Protein AF-A0A8D8CJ08-F1 (afdb_monomer_lite)

Secondary structure (DSSP, 8-state):
-------PPPP----SSGGG-SSEE-HHHH-HHHHTT---THHHHS-SSPEEETTTEEEEEEEE-S-S-SSSSS--S---B--EE-SSS-SSS--SEEPPPB-----TTTTSPPPP--SS------------PPPS-----TT-TT-SSEEEEE-

pLDDT: mean 78.56, std 20.93, range [32.56, 96.81]

Foldseek 3Di:
DDPPDDDDDAQDDDDPDVLLSDQKDAPLSVDPCSVVVHDDPCCVVGPCAWDQDPNAKTKHWIAGPHAQDDDDDDDPDPRWDWDWADPDPDPRDDTPDIHDTHGGDPDPCPPPDDDPPDVDDDDDDDDDDDDDDDDPDDPPDPPPPPDSIDIDMDD

Organism: Culex pipiens (NCBI:txid7175)

Radius of gyration: 20.03 Å; chains: 1; bounding box: 40×50×57 Å

Sequence (155 aa):
SSISFVKAIVYEGQDKNPEMCRVLLTHEVMCSRCCDKKSCGNRNETPSDPVIIDRFFLKFFLKCNQNCLKNAGNPRDMRRFQVVIATQVSVDGPLLAISDNMFVHNNSKHGRRAKRLDPEGTGSSPLAISGHPLAPDSTYDGRFQNSPFLSLYLH

InterPro domains:
  IPR003523 Transcription factor COE [PTHR10747] (7-121)
  IPR018350 Transcription factor COE, conserved site [PS01345] (31-40)
  IPR032200 Transcription factor COE, DNA-binding domain [PF16422] (7-117)
  IPR038173 Transcription factor COE, DNA-binding domain superfamily [G3DSA:2.60.40.3180] (3-120)

Structure (mmCIF, N/CA/C/O backbone):
data_AF-A0A8D8CJ08-F1
#
_entry.id   AF-A0A8D8CJ08-F1
#
loop_
_atom_site.group_PDB
_atom_site.id
_atom_site.type_symbol
_atom_site.label_atom_id
_atom_site.label_alt_id
_atom_site.label_comp_id
_atom_site.label_asym_id
_atom_site.label_entity_id
_atom_site.label_seq_id
_atom_site.pdbx_PDB_ins_code
_atom_site.Cartn_x
_atom_site.Cartn_y
_atom_site.Cartn_z
_atom_site.occupancy
_atom_site.B_iso_or_equiv
_atom_site.auth_seq_id
_atom_site.auth_comp_id
_atom_site.auth_asym_id
_atom_site.auth_atom_id
_atom_site.pdbx_PDB_model_num
ATOM 1 N N . SER A 1 1 ? 20.248 -10.939 23.024 1.00 36.94 1 SER A N 1
ATOM 2 C CA . SER A 1 1 ? 18.891 -10.643 22.528 1.00 36.94 1 SER A CA 1
ATOM 3 C C . SER A 1 1 ? 19.037 -9.772 21.298 1.00 36.94 1 SER A C 1
ATOM 5 O O . SER A 1 1 ? 19.263 -8.576 21.430 1.00 36.94 1 SER A O 1
ATOM 7 N N . SER A 1 2 ? 19.082 -10.368 20.110 1.00 41.62 2 SER A N 1
ATOM 8 C CA . SER A 1 2 ? 19.322 -9.616 18.876 1.00 41.62 2 SER A CA 1
ATOM 9 C C . SER A 1 2 ? 18.042 -8.868 18.521 1.00 41.62 2 SER A C 1
ATOM 11 O O . SER A 1 2 ? 17.092 -9.481 18.047 1.00 41.62 2 SER A O 1
ATOM 13 N N . ILE A 1 3 ? 17.990 -7.568 18.810 1.00 49.75 3 ILE A N 1
ATOM 14 C CA . ILE A 1 3 ? 16.922 -6.694 18.323 1.00 49.75 3 ILE A CA 1
ATOM 15 C C . ILE A 1 3 ? 17.029 -6.717 16.798 1.00 49.75 3 ILE A C 1
ATOM 17 O O . ILE A 1 3 ? 17.967 -6.168 16.220 1.00 49.75 3 ILE A O 1
ATOM 21 N N . SER A 1 4 ? 16.112 -7.415 16.137 1.00 57.38 4 SER A N 1
ATOM 22 C CA . SER A 1 4 ? 15.917 -7.289 14.700 1.00 57.38 4 SER A CA 1
ATOM 23 C C . SER A 1 4 ? 15.366 -5.888 14.445 1.00 57.38 4 SER A C 1
ATOM 25 O O . SER A 1 4 ? 14.167 -5.661 14.578 1.00 57.38 4 SER A O 1
ATOM 27 N N . PHE A 1 5 ? 16.250 -4.934 14.152 1.00 65.62 5 PHE A N 1
ATOM 28 C CA . PHE A 1 5 ? 15.863 -3.581 13.762 1.00 65.62 5 PHE A CA 1
ATOM 29 C C . PHE A 1 5 ? 15.060 -3.648 12.458 1.00 65.62 5 PHE A C 1
ATOM 31 O O . PHE A 1 5 ? 15.604 -3.963 11.396 1.00 65.62 5 PHE A O 1
ATOM 38 N N . VAL A 1 6 ? 13.757 -3.377 12.539 1.00 81.69 6 VAL A N 1
ATOM 39 C CA . VAL A 1 6 ? 12.892 -3.258 11.365 1.00 81.69 6 VAL A CA 1
ATOM 40 C C . VAL A 1 6 ? 13.126 -1.884 10.756 1.00 81.69 6 VAL A C 1
ATOM 42 O O . VAL A 1 6 ? 12.918 -0.866 11.402 1.00 81.69 6 VAL A O 1
ATOM 45 N N . LYS A 1 7 ? 13.563 -1.839 9.496 1.00 90.25 7 LYS A N 1
ATOM 46 C CA . LYS A 1 7 ? 13.752 -0.580 8.769 1.00 90.25 7 LYS A CA 1
ATOM 47 C C . LYS A 1 7 ? 12.623 -0.376 7.770 1.00 90.25 7 LYS A C 1
ATOM 49 O O . LYS A 1 7 ? 12.378 -1.242 6.929 1.00 90.25 7 LYS A O 1
ATOM 54 N N . ALA A 1 8 ? 11.994 0.797 7.813 1.00 93.19 8 ALA A N 1
ATOM 55 C CA . ALA A 1 8 ? 11.007 1.188 6.815 1.00 93.19 8 ALA A CA 1
ATOM 56 C C . ALA A 1 8 ? 11.613 1.164 5.401 1.00 93.19 8 ALA A C 1
ATOM 58 O O . ALA A 1 8 ? 12.739 1.615 5.160 1.00 93.19 8 ALA A O 1
ATOM 59 N N . ILE A 1 9 ? 10.854 0.622 4.450 1.00 94.81 9 ILE A N 1
ATOM 60 C CA . ILE A 1 9 ? 11.254 0.592 3.047 1.00 94.81 9 ILE A CA 1
ATOM 61 C C . ILE A 1 9 ? 11.117 2.002 2.472 1.00 94.81 9 ILE A C 1
ATOM 63 O O . ILE A 1 9 ? 10.060 2.618 2.561 1.00 94.81 9 ILE A O 1
ATOM 67 N N . VAL A 1 10 ? 12.194 2.497 1.867 1.00 95.38 10 VAL A N 1
ATOM 68 C CA . VAL A 1 10 ? 12.206 3.767 1.135 1.00 95.38 10 VAL A CA 1
ATOM 69 C C . VAL A 1 10 ? 11.823 3.499 -0.320 1.00 95.38 10 VAL A C 1
ATOM 71 O O . VAL A 1 10 ? 12.284 2.515 -0.905 1.00 95.38 10 VAL A O 1
ATOM 74 N N . TYR A 1 11 ? 10.970 4.354 -0.887 1.00 96.31 11 TYR A N 1
ATOM 75 C CA . TYR A 1 11 ? 10.680 4.349 -2.319 1.00 96.31 11 TYR A CA 1
ATOM 76 C C . TYR A 1 11 ? 11.859 4.960 -3.077 1.00 96.31 11 TYR A C 1
ATOM 78 O O . TYR A 1 11 ? 12.292 6.067 -2.767 1.00 96.31 11 TYR A O 1
ATOM 86 N N . GLU A 1 12 ? 12.373 4.238 -4.064 1.00 94.81 12 GLU A N 1
ATOM 87 C CA . GLU A 1 12 ? 13.566 4.630 -4.827 1.00 94.81 12 GLU A CA 1
ATOM 88 C C . GLU A 1 12 ? 13.278 4.791 -6.328 1.00 94.81 12 GLU A C 1
ATOM 90 O O . GLU A 1 12 ? 14.193 5.009 -7.121 1.00 94.81 12 GLU A O 1
ATOM 95 N N . GLY A 1 13 ? 12.015 4.650 -6.738 1.00 91.94 13 GLY A N 1
ATOM 96 C CA . GLY A 1 13 ? 11.611 4.826 -8.127 1.00 91.94 13 GLY A CA 1
ATOM 97 C C . GLY A 1 13 ? 11.615 6.292 -8.565 1.00 91.94 13 GLY A C 1
ATOM 98 O O . GLY A 1 13 ? 11.631 7.218 -7.756 1.00 91.94 13 GLY A O 1
ATOM 99 N N . GLN A 1 14 ? 11.560 6.498 -9.877 1.00 91.94 14 GLN A N 1
ATOM 100 C CA . GLN A 1 14 ? 11.427 7.813 -10.498 1.00 91.94 14 GLN A CA 1
ATOM 101 C C . GLN A 1 14 ? 10.131 7.820 -11.306 1.00 91.94 14 GLN A C 1
ATOM 103 O O . GLN A 1 14 ? 10.098 7.330 -12.434 1.00 91.94 14 GLN A O 1
ATOM 108 N N . ASP A 1 15 ? 9.056 8.332 -10.710 1.00 92.81 15 ASP A N 1
ATOM 109 C CA . ASP A 1 15 ? 7.784 8.537 -11.403 1.00 92.81 15 ASP A CA 1
ATOM 110 C C . ASP A 1 15 ? 7.561 10.037 -11.616 1.00 92.81 15 ASP A C 1
ATOM 112 O O . ASP A 1 15 ? 7.947 10.864 -10.787 1.00 92.81 15 ASP A O 1
ATOM 116 N N . LYS A 1 16 ? 6.961 10.397 -12.753 1.00 93.31 16 LYS A N 1
ATOM 117 C CA . LYS A 1 16 ? 6.614 11.791 -13.052 1.00 93.31 16 LYS A CA 1
ATOM 118 C C . LYS A 1 16 ? 5.442 12.264 -12.197 1.00 93.31 16 LYS A C 1
ATOM 120 O O . LYS A 1 16 ? 5.324 13.459 -11.942 1.00 93.31 16 LYS A O 1
ATOM 125 N N . ASN A 1 17 ? 4.564 11.348 -11.795 1.00 89.56 17 ASN A N 1
ATOM 126 C CA . ASN A 1 17 ? 3.446 11.645 -10.923 1.00 89.56 17 ASN A CA 1
ATOM 127 C C . ASN A 1 17 ? 3.890 11.520 -9.452 1.00 89.56 17 ASN A C 1
ATOM 129 O O . ASN A 1 17 ? 4.154 10.402 -9.003 1.00 89.56 17 ASN A O 1
ATOM 133 N N . PRO A 1 18 ? 3.922 12.616 -8.669 1.00 92.56 18 PRO A N 1
ATOM 134 C CA . PRO A 1 18 ? 4.325 12.564 -7.263 1.00 92.56 18 PRO A CA 1
ATOM 135 C C . PRO A 1 18 ? 3.425 11.652 -6.419 1.00 92.56 18 PRO A C 1
ATOM 137 O O . PRO A 1 18 ? 3.886 11.073 -5.437 1.00 92.56 18 PRO A O 1
ATOM 140 N N . GLU A 1 19 ? 2.170 11.445 -6.828 1.00 91.75 19 GLU A N 1
ATOM 141 C CA . GLU A 1 19 ? 1.250 10.549 -6.129 1.00 91.75 19 GLU A CA 1
ATOM 142 C C . GLU A 1 19 ? 1.639 9.063 -6.258 1.00 91.75 19 GLU A C 1
ATOM 144 O O . GLU A 1 19 ? 1.291 8.240 -5.408 1.00 91.75 19 GLU A O 1
ATOM 149 N N . MET A 1 20 ? 2.417 8.719 -7.285 1.00 92.06 20 MET A N 1
ATOM 150 C CA . MET A 1 20 ? 2.936 7.367 -7.507 1.00 92.06 20 MET A CA 1
ATOM 151 C C . MET A 1 20 ? 4.271 7.123 -6.793 1.00 92.06 20 MET A C 1
ATOM 153 O O . MET A 1 20 ? 4.702 5.973 -6.672 1.00 92.06 20 MET A O 1
ATOM 157 N N . CYS A 1 21 ? 4.913 8.176 -6.274 1.00 96.31 21 CYS A N 1
ATOM 158 C CA . CYS A 1 21 ? 6.215 8.116 -5.611 1.00 96.31 21 CYS A CA 1
ATOM 159 C C . CYS A 1 21 ? 6.130 7.604 -4.161 1.00 96.31 21 CYS A C 1
ATOM 161 O O . CYS A 1 21 ? 6.619 8.241 -3.227 1.00 96.31 21 CYS A O 1
ATOM 163 N N . ARG A 1 22 ? 5.472 6.457 -3.959 1.00 96.75 22 ARG A N 1
ATOM 164 C CA . ARG A 1 22 ? 5.222 5.844 -2.645 1.00 96.75 22 ARG A CA 1
ATOM 165 C C . ARG A 1 22 ? 5.450 4.339 -2.700 1.00 96.75 22 ARG A C 1
ATOM 167 O O . ARG A 1 22 ? 5.250 3.715 -3.733 1.00 96.75 22 ARG A O 1
ATOM 174 N N . VAL A 1 23 ? 5.822 3.734 -1.570 1.00 96.81 23 VAL A N 1
ATOM 175 C CA . VAL A 1 23 ? 6.000 2.271 -1.481 1.00 96.81 23 VAL A CA 1
ATOM 176 C C . VAL A 1 23 ? 4.667 1.532 -1.544 1.00 96.81 23 VAL A C 1
ATOM 178 O O . VAL A 1 23 ? 4.592 0.494 -2.195 1.00 96.81 23 VAL A O 1
ATOM 181 N N . LEU A 1 24 ? 3.633 2.048 -0.878 1.00 96.56 24 LEU A N 1
ATOM 182 C CA . LEU A 1 24 ? 2.286 1.480 -0.856 1.00 96.56 24 LEU A CA 1
ATOM 183 C C . LEU A 1 24 ? 1.304 2.477 -1.468 1.00 96.56 24 LEU A C 1
ATOM 185 O O . LEU A 1 24 ? 1.368 3.673 -1.184 1.00 96.56 24 LEU A O 1
ATOM 189 N N . LEU A 1 25 ? 0.407 1.969 -2.305 1.00 96.25 25 LEU A N 1
ATOM 190 C CA . LEU A 1 25 ? -0.598 2.738 -3.027 1.00 96.25 25 LEU A CA 1
ATOM 191 C C . LEU A 1 25 ? -1.970 2.081 -2.873 1.00 96.25 25 LEU A C 1
ATOM 193 O O . LEU A 1 25 ? -2.079 0.852 -2.873 1.00 96.25 25 LEU A O 1
ATOM 197 N N . THR A 1 26 ? -3.021 2.892 -2.807 1.00 95.94 26 THR A N 1
ATOM 198 C CA . THR A 1 26 ? -4.406 2.423 -2.918 1.00 95.94 26 THR A CA 1
ATOM 199 C C . THR A 1 26 ? -4.869 2.464 -4.371 1.00 95.94 26 THR A C 1
ATOM 201 O O . THR A 1 26 ? -4.257 3.108 -5.230 1.00 95.94 26 THR A O 1
ATOM 204 N N . HIS A 1 27 ? -5.966 1.770 -4.672 1.00 93.69 27 HIS A N 1
ATOM 205 C CA . HIS A 1 27 ? -6.537 1.772 -6.015 1.00 93.69 27 HIS A CA 1
ATOM 206 C C . HIS A 1 27 ? -6.910 3.182 -6.490 1.00 93.69 27 HIS A C 1
ATOM 208 O O . HIS A 1 27 ? -6.634 3.535 -7.635 1.00 93.69 27 HIS A O 1
ATOM 214 N N . GLU A 1 28 ? -7.512 3.994 -5.621 1.00 93.19 28 GLU A N 1
ATOM 215 C CA . GLU A 1 28 ? -8.009 5.321 -5.993 1.00 93.19 28 GLU A CA 1
ATOM 216 C C . GLU A 1 28 ? -6.898 6.289 -6.403 1.00 93.19 28 GLU A C 1
ATOM 218 O O . GLU A 1 28 ? -7.115 7.087 -7.308 1.00 93.19 28 GLU A O 1
ATOM 223 N N . VAL A 1 29 ? -5.708 6.173 -5.804 1.00 92.62 29 VAL A N 1
ATOM 224 C CA . VAL 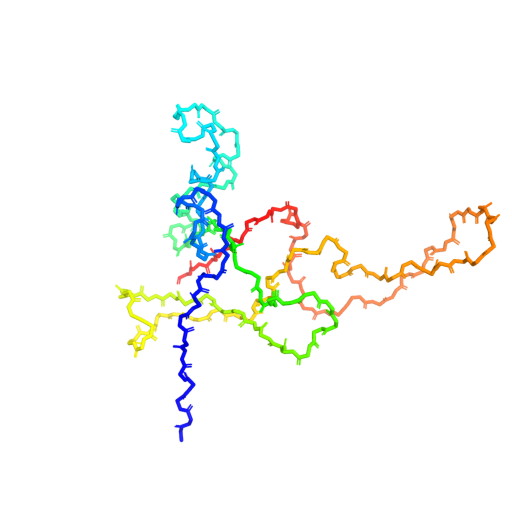A 1 29 ? -4.534 6.985 -6.169 1.00 92.62 29 VAL A CA 1
ATOM 225 C C . VAL A 1 29 ? -3.998 6.607 -7.552 1.00 92.62 29 VAL A C 1
ATOM 227 O O . VAL A 1 29 ? -3.527 7.457 -8.301 1.00 92.62 29 VAL A O 1
ATOM 230 N N . MET A 1 30 ? -4.069 5.325 -7.909 1.00 91.31 30 MET A N 1
ATOM 231 C CA . MET A 1 30 ? -3.510 4.819 -9.166 1.00 91.31 30 MET A CA 1
ATOM 232 C C . MET A 1 30 ? -4.499 4.848 -10.331 1.00 91.31 30 MET A C 1
ATOM 234 O O . MET A 1 30 ? -4.101 4.745 -11.492 1.00 91.31 30 MET A O 1
ATOM 238 N N . CYS A 1 31 ? -5.797 4.898 -10.041 1.00 91.62 31 CYS A N 1
ATOM 239 C CA . CYS A 1 31 ? -6.839 4.792 -11.046 1.00 91.62 31 CYS A CA 1
ATOM 240 C C . CYS A 1 31 ? -7.274 6.176 -11.522 1.00 91.62 31 CYS A C 1
ATOM 242 O O . CYS A 1 31 ? -7.974 6.890 -10.811 1.00 91.62 31 CYS A O 1
ATOM 244 N N . SER A 1 32 ? -6.972 6.502 -12.780 1.00 91.38 32 SER A N 1
ATOM 245 C CA . SER A 1 32 ? -7.380 7.770 -13.402 1.00 91.38 32 SER A CA 1
ATOM 246 C C . SER A 1 32 ? -8.883 8.050 -13.298 1.00 91.38 32 SER A C 1
ATOM 248 O O . SER A 1 32 ? -9.281 9.179 -13.034 1.00 91.38 32 SER A O 1
ATOM 250 N N . ARG A 1 33 ? -9.740 7.026 -13.433 1.00 93.88 33 ARG A N 1
ATOM 251 C CA . ARG A 1 33 ? -11.195 7.190 -13.264 1.00 93.88 33 ARG A CA 1
ATOM 252 C C . ARG A 1 33 ? -11.566 7.607 -11.843 1.00 93.88 33 ARG A C 1
ATOM 254 O O . ARG A 1 33 ? -12.413 8.478 -11.688 1.00 93.88 33 ARG A O 1
ATOM 261 N N . CYS A 1 34 ? -10.944 7.003 -10.831 1.00 92.69 34 CYS A N 1
ATOM 262 C CA . CYS A 1 34 ? -11.176 7.364 -9.433 1.00 92.69 34 CYS A CA 1
ATOM 263 C C . CYS A 1 34 ? -10.663 8.778 -9.134 1.00 92.69 34 CYS A C 1
ATOM 265 O O . CYS A 1 34 ? -11.379 9.539 -8.484 1.00 92.69 34 CYS A O 1
ATOM 267 N N . CYS A 1 35 ? -9.494 9.160 -9.664 1.00 89.44 35 CYS A N 1
ATOM 268 C CA . CYS A 1 35 ? -8.971 10.527 -9.556 1.00 89.44 35 CYS A CA 1
ATOM 269 C C . CYS A 1 35 ? -9.938 11.560 -10.161 1.00 89.44 35 CYS A C 1
ATOM 271 O O . CYS A 1 35 ? -10.200 12.595 -9.552 1.00 89.44 35 CYS A O 1
ATOM 273 N N . ASP A 1 36 ? -10.540 11.236 -11.308 1.00 93.19 36 ASP A N 1
ATOM 274 C CA . ASP A 1 36 ? -11.563 12.054 -11.975 1.00 93.19 36 ASP A CA 1
ATOM 275 C C . ASP A 1 36 ? -12.949 11.985 -11.301 1.00 93.19 36 ASP A C 1
ATOM 277 O O . ASP A 1 36 ? -13.920 12.532 -11.827 1.00 93.19 36 ASP A O 1
ATOM 281 N N . LYS A 1 37 ? -13.082 11.274 -10.172 1.00 92.31 37 LYS A N 1
ATOM 282 C CA . LYS A 1 37 ? -14.355 11.014 -9.470 1.00 92.31 37 LYS A CA 1
ATOM 283 C C . LYS A 1 37 ? -15.426 10.357 -10.354 1.00 92.31 37 LYS A C 1
ATOM 285 O O . LYS A 1 37 ? -16.624 10.520 -10.129 1.00 92.31 37 LYS A O 1
ATOM 290 N N . LYS A 1 38 ? -15.001 9.585 -11.355 1.00 93.69 38 LYS A N 1
ATOM 291 C CA . LYS A 1 38 ? -15.867 8.785 -12.231 1.00 93.69 38 LYS A CA 1
ATOM 292 C C . LYS A 1 38 ? -16.107 7.405 -11.619 1.00 93.69 38 LYS A C 1
ATOM 294 O O . LYS A 1 38 ? -15.284 6.885 -10.867 1.00 93.69 38 LYS A O 1
ATOM 299 N N . SER A 1 39 ? -17.215 6.767 -11.996 1.00 92.31 39 SER A N 1
ATOM 300 C CA . SER A 1 39 ? -17.491 5.380 -11.610 1.00 92.31 39 SER A CA 1
ATOM 301 C C . SER A 1 39 ? -16.378 4.444 -12.101 1.00 92.31 39 SER A C 1
ATOM 303 O O . SER A 1 39 ? -16.013 4.461 -13.285 1.00 92.31 39 SER A O 1
ATOM 305 N N . CYS A 1 40 ? -15.875 3.595 -11.208 1.00 93.56 40 CYS A N 1
ATOM 306 C CA . CYS A 1 40 ? -14.824 2.626 -11.494 1.00 93.56 40 CYS A CA 1
ATOM 307 C C . CYS A 1 40 ? -15.235 1.246 -10.971 1.00 93.56 40 CYS A C 1
ATOM 309 O O . CYS A 1 40 ? -15.441 1.092 -9.772 1.00 93.56 40 CYS A O 1
ATOM 311 N N . GLY A 1 41 ? -15.332 0.245 -11.855 1.00 90.44 41 GLY A N 1
ATOM 312 C CA . GLY A 1 41 ? -15.694 -1.125 -11.461 1.00 90.44 41 GLY A CA 1
ATOM 313 C C . GLY A 1 41 ? -14.685 -1.746 -10.490 1.00 90.44 41 GLY A C 1
ATOM 314 O O . GLY A 1 41 ? -15.069 -2.357 -9.499 1.00 90.44 41 GLY A O 1
ATOM 315 N N . ASN A 1 42 ? -13.397 -1.472 -10.698 1.00 89.12 42 ASN A N 1
ATOM 316 C CA . ASN A 1 42 ? -12.316 -2.009 -9.869 1.00 89.12 42 ASN A CA 1
ATOM 317 C C . ASN A 1 42 ? -12.296 -1.412 -8.453 1.00 89.12 42 ASN A C 1
ATOM 319 O O . ASN A 1 42 ? -11.705 -2.002 -7.552 1.00 89.12 42 ASN A O 1
ATOM 323 N N . ARG A 1 43 ? -12.960 -0.269 -8.224 1.00 90.00 43 ARG A N 1
ATOM 324 C CA . ARG A 1 43 ? -13.081 0.325 -6.884 1.00 90.00 43 ARG A CA 1
ATOM 325 C C . ARG A 1 43 ? -13.850 -0.589 -5.929 1.00 90.00 43 ARG A C 1
ATOM 327 O O . ARG A 1 43 ? -13.552 -0.594 -4.743 1.00 90.00 43 ARG A O 1
ATOM 334 N N . ASN A 1 44 ? -14.789 -1.378 -6.449 1.00 87.06 44 ASN A N 1
ATOM 335 C CA . ASN A 1 44 ? -15.565 -2.321 -5.644 1.00 87.06 44 ASN A CA 1
ATOM 336 C C . ASN A 1 44 ? -14.760 -3.583 -5.299 1.00 87.06 44 ASN A C 1
ATOM 338 O O . ASN A 1 44 ? -14.971 -4.174 -4.247 1.00 87.06 44 ASN A O 1
ATOM 342 N N . GLU A 1 45 ? -13.840 -3.995 -6.174 1.00 89.38 45 GLU A N 1
ATOM 343 C CA . GLU A 1 45 ? -12.995 -5.177 -5.955 1.00 89.38 45 GLU A CA 1
ATOM 344 C C . GLU A 1 45 ? -11.792 -4.874 -5.057 1.00 89.38 45 GLU A C 1
ATOM 346 O O . GLU A 1 45 ? -11.368 -5.722 -4.272 1.00 89.38 45 GLU A O 1
ATOM 351 N N . THR A 1 46 ? -11.237 -3.665 -5.176 1.00 92.25 46 THR A N 1
ATOM 352 C CA . THR A 1 46 ? -10.066 -3.205 -4.423 1.00 92.25 46 THR A CA 1
ATOM 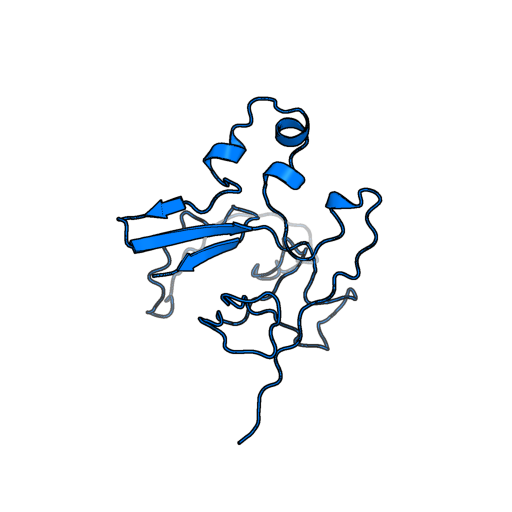353 C C . THR A 1 46 ? -10.321 -1.806 -3.855 1.00 92.25 46 THR A C 1
ATOM 355 O O . THR A 1 46 ? -9.758 -0.831 -4.364 1.00 92.25 46 THR A O 1
ATOM 358 N N . PRO A 1 47 ? -11.208 -1.669 -2.854 1.00 93.25 47 PRO A N 1
ATOM 359 C CA . PRO A 1 47 ? -11.487 -0.379 -2.230 1.00 93.25 47 PRO A CA 1
ATOM 360 C C . PRO A 1 47 ? -10.261 0.152 -1.475 1.00 93.25 47 PRO A C 1
ATOM 362 O O . PRO A 1 47 ? -9.444 -0.623 -0.975 1.00 93.25 47 PRO A O 1
ATOM 365 N N . SER A 1 48 ? -10.129 1.481 -1.397 1.00 94.25 48 SER A N 1
ATOM 366 C CA . SER A 1 48 ? -9.103 2.127 -0.561 1.00 94.25 48 SER A CA 1
ATOM 367 C C . SER A 1 48 ? -9.376 1.915 0.928 1.00 94.25 48 SER A C 1
ATOM 369 O O . SER A 1 48 ? -8.440 1.685 1.692 1.00 94.25 48 SER A O 1
ATOM 371 N N . ASP A 1 49 ? -10.648 1.994 1.325 1.00 94.81 49 ASP A N 1
ATOM 372 C CA . ASP A 1 49 ? -11.065 1.794 2.708 1.00 94.81 49 ASP A CA 1
ATOM 373 C C . ASP A 1 49 ? -10.993 0.303 3.080 1.00 94.81 49 ASP A C 1
ATOM 375 O O . ASP A 1 49 ? -11.393 -0.550 2.276 1.00 94.81 49 ASP A O 1
ATOM 379 N N . PRO A 1 50 ? -10.509 -0.044 4.289 1.00 95.25 50 PRO A N 1
ATOM 380 C CA . PRO A 1 50 ? -10.489 -1.427 4.746 1.00 95.25 50 PRO A CA 1
ATOM 381 C C . PRO A 1 50 ? -11.903 -2.011 4.810 1.00 95.25 50 PRO A C 1
ATOM 383 O O . PRO A 1 50 ? -12.828 -1.388 5.333 1.00 95.25 50 PRO A O 1
ATOM 386 N N . VAL A 1 51 ? -12.068 -3.237 4.317 1.00 95.50 51 VAL A N 1
ATOM 387 C CA . VAL A 1 51 ? -13.354 -3.941 4.348 1.00 95.50 51 VAL A CA 1
ATOM 388 C C . VAL A 1 51 ? -13.483 -4.705 5.659 1.00 95.50 51 VAL A C 1
ATOM 390 O O . VAL A 1 51 ? -12.636 -5.539 5.975 1.00 95.50 51 VAL A O 1
ATOM 393 N N . ILE A 1 52 ? -14.561 -4.447 6.399 1.00 95.88 52 ILE A N 1
ATOM 394 C CA . ILE A 1 52 ? -14.901 -5.187 7.618 1.00 95.88 52 ILE A CA 1
ATOM 395 C C . ILE A 1 52 ? -15.570 -6.507 7.225 1.00 95.88 52 ILE A C 1
ATOM 397 O O . ILE A 1 52 ? -16.580 -6.508 6.520 1.00 95.88 52 ILE A O 1
ATOM 401 N N . ILE A 1 53 ? -15.025 -7.624 7.700 1.00 94.44 53 ILE A N 1
ATOM 402 C CA . ILE A 1 53 ? -15.540 -8.978 7.472 1.00 94.44 53 ILE A CA 1
ATOM 403 C C . ILE A 1 53 ? -15.897 -9.581 8.830 1.00 94.44 53 ILE A C 1
ATOM 405 O O . ILE A 1 53 ? -15.126 -9.486 9.783 1.00 94.44 53 ILE A O 1
ATOM 409 N N . ASP A 1 54 ? -17.102 -10.141 8.942 1.00 95.62 54 ASP A N 1
ATOM 410 C CA . ASP A 1 54 ? -17.625 -10.792 10.153 1.00 95.62 54 ASP A CA 1
ATOM 411 C C . ASP A 1 54 ? -17.472 -9.972 11.452 1.00 95.62 54 ASP A C 1
ATOM 413 O O . ASP A 1 54 ? -17.416 -10.521 12.549 1.00 95.62 54 ASP A O 1
ATOM 417 N N . ARG A 1 55 ? -17.447 -8.635 11.328 1.00 95.12 55 ARG A N 1
ATOM 418 C CA . ARG A 1 55 ? -17.264 -7.617 12.388 1.00 95.12 55 ARG A CA 1
ATOM 419 C C . ARG A 1 55 ? -15.886 -7.561 13.051 1.00 95.12 55 ARG A C 1
ATOM 421 O O . ARG A 1 55 ? -15.572 -6.525 13.627 1.00 95.12 55 ARG A O 1
ATOM 428 N N . PHE A 1 56 ? -15.090 -8.621 12.974 1.00 94.31 56 PHE A N 1
ATOM 429 C CA . PHE A 1 56 ? -13.806 -8.714 13.679 1.00 94.31 56 PHE A CA 1
ATOM 430 C C . PHE A 1 56 ? -12.599 -8.714 12.750 1.00 94.31 56 PHE A C 1
ATOM 432 O O . PHE A 1 56 ? -11.489 -8.491 13.210 1.00 94.31 56 PHE A O 1
ATOM 439 N N . PHE A 1 57 ? -12.799 -8.906 11.446 1.00 94.19 57 PHE A N 1
ATOM 440 C CA . PHE A 1 57 ? -11.700 -8.930 10.495 1.00 94.19 57 PHE A CA 1
ATOM 441 C C . PHE A 1 57 ? -11.652 -7.656 9.663 1.00 94.19 57 PHE A C 1
ATOM 443 O O . PHE A 1 57 ? -12.680 -7.159 9.202 1.00 94.19 57 PHE A O 1
ATOM 450 N N . LEU A 1 58 ? -10.444 -7.164 9.406 1.00 95.25 58 LEU A N 1
ATOM 451 C CA . LEU A 1 58 ? -10.196 -6.083 8.458 1.00 95.25 58 LEU A CA 1
ATOM 452 C C . LEU A 1 58 ? -9.413 -6.610 7.267 1.00 95.25 58 LEU A C 1
ATOM 454 O O . LEU A 1 58 ? -8.345 -7.203 7.433 1.00 95.25 58 LEU A O 1
ATOM 458 N N . LYS A 1 59 ? -9.930 -6.350 6.065 1.00 94.06 59 LYS A N 1
ATOM 459 C CA . LYS A 1 59 ? -9.255 -6.642 4.806 1.00 94.06 59 LYS A CA 1
ATOM 460 C C . LYS A 1 59 ? -8.765 -5.363 4.138 1.00 94.06 59 LYS A C 1
ATOM 462 O O . LYS A 1 59 ? -9.569 -4.520 3.749 1.00 94.06 59 LYS A O 1
ATOM 467 N N . PHE A 1 60 ? -7.455 -5.250 3.952 1.00 96.00 60 PHE A N 1
ATOM 468 C CA . PHE A 1 60 ? -6.824 -4.118 3.268 1.00 96.00 60 PHE A CA 1
ATOM 469 C C . PHE A 1 60 ? -6.429 -4.507 1.847 1.00 96.00 60 PHE A C 1
ATOM 471 O O . PHE A 1 60 ? -5.919 -5.608 1.640 1.00 96.00 60 PHE A O 1
ATOM 478 N N . PHE A 1 61 ? -6.599 -3.589 0.894 1.00 95.62 61 PHE A N 1
ATOM 479 C CA . PHE A 1 61 ? -6.179 -3.760 -0.497 1.00 95.62 61 PHE A CA 1
ATOM 480 C C . PHE A 1 61 ? -5.140 -2.705 -0.866 1.00 95.62 61 PHE A C 1
ATOM 482 O O . PHE A 1 61 ? -5.451 -1.525 -1.019 1.00 95.62 61 PHE A O 1
ATOM 489 N N . LEU A 1 62 ? -3.888 -3.128 -1.028 1.00 96.25 62 LEU A N 1
ATOM 490 C CA . LEU A 1 62 ? -2.767 -2.229 -1.307 1.00 96.25 62 LEU A CA 1
ATOM 491 C C . LEU A 1 62 ? -1.953 -2.735 -2.488 1.00 96.25 62 LEU A C 1
ATOM 493 O O . LEU A 1 62 ? -1.841 -3.936 -2.704 1.00 96.25 62 LEU A O 1
ATOM 497 N N . LYS A 1 63 ? -1.323 -1.841 -3.241 1.00 94.62 63 LYS A N 1
ATOM 498 C CA . LYS A 1 63 ? -0.304 -2.211 -4.224 1.00 94.62 63 LYS A CA 1
ATOM 499 C C . LYS A 1 63 ? 1.050 -1.718 -3.756 1.00 94.62 63 LYS A C 1
ATOM 501 O O . LYS A 1 63 ? 1.198 -0.552 -3.402 1.00 94.62 63 LYS A O 1
ATOM 506 N N . CYS A 1 64 ? 2.042 -2.601 -3.786 1.00 95.81 64 CYS A N 1
ATOM 507 C CA . CYS A 1 64 ? 3.420 -2.197 -3.567 1.00 95.81 64 CYS A CA 1
ATOM 508 C C . CYS A 1 64 ? 4.028 -1.697 -4.884 1.00 95.81 64 CYS A C 1
ATOM 510 O O . CYS A 1 64 ? 3.979 -2.403 -5.891 1.00 95.81 64 CYS A O 1
ATOM 512 N N . ASN A 1 65 ? 4.590 -0.488 -4.873 1.00 95.62 65 ASN A N 1
ATOM 513 C CA . ASN A 1 65 ? 5.256 0.131 -6.025 1.00 95.62 65 ASN A CA 1
ATOM 514 C C . ASN A 1 65 ? 6.788 0.160 -5.880 1.00 95.62 65 ASN A C 1
ATOM 516 O O . ASN A 1 65 ? 7.480 0.878 -6.592 1.00 95.62 65 ASN A O 1
ATOM 520 N N . GLN A 1 66 ? 7.334 -0.617 -4.945 1.00 95.88 66 GLN A N 1
ATOM 521 C CA . GLN A 1 66 ? 8.770 -0.794 -4.778 1.00 95.88 66 GLN A CA 1
ATOM 522 C C . GLN A 1 66 ? 9.112 -2.265 -4.991 1.00 95.88 66 GLN A C 1
ATOM 524 O O . GLN A 1 66 ? 8.583 -3.141 -4.314 1.00 95.88 66 GLN A O 1
ATOM 529 N N . ASN A 1 67 ? 10.038 -2.548 -5.901 1.00 93.62 67 ASN A N 1
ATOM 530 C CA . ASN A 1 67 ? 10.549 -3.903 -6.061 1.00 93.62 67 ASN A CA 1
ATOM 531 C C . ASN A 1 67 ? 11.512 -4.237 -4.917 1.00 93.62 67 ASN A C 1
ATOM 533 O O . ASN A 1 67 ? 12.274 -3.381 -4.451 1.00 93.62 67 ASN A O 1
ATOM 537 N N . CYS A 1 68 ? 11.536 -5.506 -4.515 1.00 92.50 68 CYS A N 1
ATOM 538 C CA . CYS A 1 68 ? 12.539 -6.017 -3.589 1.00 92.50 68 CYS A CA 1
ATOM 539 C C . CYS A 1 68 ? 13.953 -5.890 -4.168 1.00 92.50 68 CYS A C 1
ATOM 541 O O . CYS A 1 68 ? 14.882 -5.528 -3.450 1.00 92.50 68 CYS A O 1
ATOM 543 N N . LEU A 1 69 ? 14.111 -6.132 -5.470 1.00 90.56 69 LEU A N 1
ATOM 544 C CA . LEU A 1 69 ? 15.389 -6.021 -6.170 1.00 90.56 69 LEU A CA 1
ATOM 545 C C . LEU A 1 69 ? 15.449 -4.730 -6.980 1.00 90.56 69 LEU A C 1
ATOM 547 O O . LEU A 1 69 ? 14.503 -4.404 -7.697 1.00 90.56 69 LEU A O 1
ATOM 551 N N . LYS A 1 70 ? 16.578 -4.025 -6.873 1.00 84.38 70 LYS A N 1
ATOM 552 C CA . LYS A 1 70 ? 16.826 -2.764 -7.587 1.00 84.38 70 LYS A CA 1
ATOM 553 C C . LYS A 1 70 ? 17.298 -2.998 -9.019 1.00 84.38 70 LYS A C 1
ATOM 555 O O . LYS A 1 70 ? 16.853 -2.329 -9.942 1.00 84.38 70 LYS A O 1
ATOM 560 N N . ASN A 1 71 ? 18.191 -3.971 -9.186 1.00 83.31 71 ASN A N 1
ATOM 561 C CA . ASN A 1 71 ? 18.868 -4.236 -10.447 1.00 83.31 71 ASN A CA 1
ATOM 562 C C . ASN A 1 71 ? 18.286 -5.478 -11.121 1.00 83.31 71 ASN A C 1
ATOM 564 O O . ASN A 1 71 ? 17.888 -6.438 -10.457 1.00 83.31 71 ASN A O 1
ATOM 568 N N . ALA A 1 72 ? 18.270 -5.464 -12.452 1.00 79.12 72 ALA A N 1
ATOM 569 C CA . ALA A 1 72 ? 17.988 -6.652 -13.242 1.00 79.12 72 ALA A CA 1
ATOM 570 C C . ALA A 1 72 ? 19.125 -7.681 -13.106 1.00 79.12 72 ALA A C 1
ATOM 572 O O . ALA A 1 72 ? 20.266 -7.337 -12.797 1.00 79.12 72 ALA A O 1
ATOM 573 N N . GLY A 1 73 ? 18.815 -8.946 -13.387 1.00 77.00 73 GLY A N 1
ATOM 574 C CA . GLY A 1 73 ? 19.773 -10.048 -13.332 1.00 77.00 73 GLY A CA 1
ATOM 575 C C . GLY A 1 73 ? 19.468 -11.042 -12.216 1.00 77.00 73 GLY A C 1
ATOM 576 O O . GLY A 1 73 ? 18.410 -10.994 -11.587 1.00 77.00 73 GLY A O 1
ATOM 577 N N . ASN A 1 74 ? 20.382 -11.990 -12.013 1.00 71.19 74 ASN A N 1
ATOM 578 C CA . ASN A 1 74 ? 20.204 -13.017 -10.994 1.00 71.19 74 ASN A CA 1
ATOM 579 C C . ASN A 1 74 ? 20.214 -12.371 -9.596 1.00 71.19 74 ASN A C 1
ATOM 581 O O . ASN A 1 74 ? 21.157 -11.624 -9.308 1.00 71.19 74 ASN A O 1
ATOM 585 N N . PRO A 1 75 ? 19.218 -12.636 -8.730 1.00 73.06 75 PRO A N 1
ATOM 586 C CA . PRO A 1 75 ? 19.192 -12.068 -7.391 1.00 73.06 75 PRO A CA 1
ATOM 587 C C . PRO A 1 75 ? 20.443 -12.484 -6.612 1.00 73.06 75 PRO A C 1
ATOM 589 O O . PRO A 1 75 ? 20.617 -13.656 -6.290 1.00 73.06 75 PRO A O 1
ATOM 592 N N . ARG A 1 76 ? 21.330 -11.525 -6.330 1.00 75.00 76 ARG A N 1
ATOM 593 C CA . ARG A 1 76 ? 22.433 -11.712 -5.372 1.00 75.00 76 ARG A CA 1
ATOM 594 C C . ARG A 1 76 ? 21.995 -11.347 -3.956 1.00 75.00 76 ARG A C 1
ATOM 596 O O . ARG A 1 76 ? 22.402 -11.999 -3.004 1.00 75.00 76 ARG A O 1
ATOM 603 N N . ASP A 1 77 ? 21.093 -10.373 -3.856 1.00 73.06 77 ASP A N 1
ATOM 604 C CA . ASP A 1 77 ? 20.522 -9.899 -2.602 1.00 73.06 77 ASP A CA 1
ATOM 605 C C . ASP A 1 77 ? 19.122 -10.478 -2.406 1.00 73.06 77 ASP A C 1
ATOM 607 O O . ASP A 1 77 ? 18.224 -10.276 -3.223 1.00 73.06 77 ASP A O 1
ATOM 611 N N . MET A 1 78 ? 18.904 -11.174 -1.294 1.00 75.06 78 MET A N 1
ATOM 612 C CA . MET A 1 78 ? 17.611 -11.771 -0.946 1.00 75.06 78 MET A CA 1
ATOM 613 C C . MET A 1 78 ? 16.722 -10.797 -0.164 1.00 75.06 78 MET A C 1
ATOM 615 O O . MET A 1 78 ? 16.149 -11.150 0.867 1.00 75.06 78 MET A O 1
ATOM 619 N N . ARG A 1 79 ? 16.610 -9.550 -0.630 1.00 89.75 79 ARG A N 1
ATOM 620 C CA . ARG A 1 79 ? 15.752 -8.557 0.027 1.00 89.75 79 ARG A CA 1
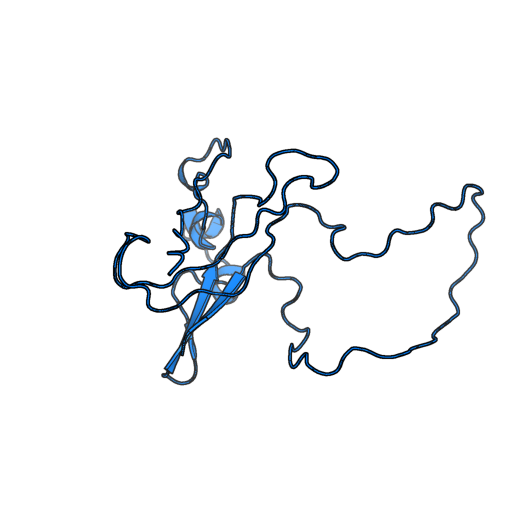ATOM 621 C C . ARG A 1 79 ? 14.293 -9.013 -0.061 1.00 89.75 79 ARG A C 1
ATOM 623 O O . ARG A 1 79 ? 13.805 -9.343 -1.139 1.00 89.75 79 ARG A O 1
ATOM 630 N N . ARG A 1 80 ? 13.601 -9.027 1.075 1.00 91.81 80 ARG A N 1
ATOM 631 C CA . ARG A 1 80 ? 12.166 -9.308 1.199 1.00 91.81 80 ARG A CA 1
ATOM 632 C C . ARG A 1 80 ? 11.537 -8.242 2.078 1.00 91.81 80 ARG A C 1
ATOM 634 O O . ARG A 1 80 ? 12.235 -7.609 2.868 1.00 91.81 80 ARG A O 1
ATOM 641 N N . PHE A 1 81 ? 10.251 -8.001 1.886 1.00 94.50 81 PHE A N 1
ATOM 642 C CA . PHE A 1 81 ? 9.495 -7.018 2.654 1.00 94.50 81 PHE A CA 1
ATOM 643 C C . PHE A 1 81 ? 8.562 -7.719 3.623 1.00 94.50 81 PHE A C 1
ATOM 645 O O . PHE A 1 81 ? 8.129 -8.833 3.368 1.00 94.50 81 PHE A O 1
ATOM 652 N N . GLN A 1 82 ? 8.230 -7.045 4.710 1.00 93.88 82 GLN A N 1
ATOM 653 C CA . GLN A 1 82 ? 7.169 -7.452 5.617 1.00 93.88 82 GLN A CA 1
ATOM 654 C C . GLN A 1 82 ? 6.227 -6.266 5.773 1.00 93.88 82 GLN A C 1
ATOM 656 O O . GLN A 1 82 ? 6.656 -5.110 5.696 1.00 93.88 82 GLN A O 1
ATOM 661 N N . VAL A 1 83 ? 4.947 -6.547 5.971 1.00 94.62 83 VAL A N 1
ATOM 662 C CA . VAL A 1 83 ? 3.978 -5.536 6.370 1.00 94.62 83 VAL A CA 1
ATOM 663 C C . VAL A 1 83 ? 3.993 -5.447 7.883 1.00 94.62 83 VAL A C 1
ATOM 665 O O . VAL A 1 83 ? 3.873 -6.457 8.572 1.00 94.62 83 VAL A O 1
ATOM 668 N N . VAL A 1 84 ? 4.135 -4.228 8.384 1.00 93.81 84 VAL A N 1
ATOM 669 C CA . VAL A 1 84 ? 4.062 -3.913 9.807 1.00 93.81 84 VAL A CA 1
ATOM 670 C C . VAL A 1 84 ? 2.750 -3.195 10.074 1.00 93.81 84 VAL A C 1
ATOM 672 O O . VAL A 1 84 ? 2.392 -2.269 9.345 1.00 93.81 84 VAL A O 1
ATOM 675 N N . ILE A 1 85 ? 2.052 -3.614 11.125 1.00 93.50 85 ILE A N 1
ATOM 676 C CA . ILE A 1 85 ? 0.852 -2.950 11.631 1.00 93.50 85 ILE A CA 1
ATOM 677 C C . ILE A 1 85 ? 1.207 -2.345 12.985 1.00 93.50 85 ILE A C 1
ATOM 679 O O . ILE A 1 85 ? 1.740 -3.033 13.853 1.00 93.50 85 ILE A O 1
ATOM 683 N N . ALA A 1 86 ? 0.920 -1.061 13.166 1.00 93.38 86 ALA A N 1
ATOM 684 C CA . ALA A 1 86 ? 1.170 -0.327 14.399 1.00 93.38 86 ALA A CA 1
ATOM 685 C C . ALA A 1 86 ? 0.119 0.774 14.576 1.00 93.38 86 ALA A C 1
ATOM 687 O O . ALA A 1 86 ? -0.526 1.195 13.616 1.00 93.38 86 ALA A O 1
ATOM 688 N N . THR A 1 87 ? -0.042 1.258 15.806 1.00 94.38 87 THR A N 1
ATOM 689 C CA . THR A 1 87 ? -0.884 2.429 16.108 1.00 94.38 87 THR A CA 1
ATOM 690 C C . THR A 1 87 ? -0.153 3.754 15.881 1.00 94.38 87 THR A C 1
ATOM 692 O O . THR A 1 87 ? -0.774 4.814 15.886 1.00 94.38 87 THR A O 1
ATOM 695 N N . GLN A 1 88 ? 1.166 3.701 15.683 1.00 93.44 88 GLN A N 1
ATOM 696 C CA . GLN A 1 88 ? 2.036 4.844 15.427 1.00 93.44 88 GLN A CA 1
ATOM 697 C C . GLN A 1 88 ? 2.694 4.717 14.050 1.00 93.44 88 GLN A C 1
ATOM 699 O O . GLN A 1 88 ? 2.834 3.624 13.511 1.00 93.44 88 GLN A O 1
ATOM 704 N N . VAL A 1 89 ? 3.132 5.848 13.489 1.00 90.81 89 VAL A N 1
ATOM 705 C CA . VAL A 1 89 ? 3.818 5.888 12.184 1.00 90.81 89 VAL A CA 1
ATOM 706 C C . VAL A 1 89 ? 5.245 5.329 12.266 1.00 90.81 89 VAL A C 1
ATOM 708 O O . VAL A 1 89 ? 5.758 4.801 11.282 1.00 90.81 89 VAL A O 1
ATOM 711 N N . SER A 1 90 ? 5.900 5.448 13.425 1.00 89.81 90 SER A N 1
ATOM 712 C CA . SER A 1 90 ? 7.253 4.919 13.621 1.00 89.81 90 SER A CA 1
ATOM 713 C C . SER A 1 90 ? 7.247 3.393 13.689 1.00 89.81 90 SER A C 1
ATOM 715 O O . SER A 1 90 ? 6.426 2.804 14.389 1.00 89.81 90 SER A O 1
ATOM 717 N N . VAL A 1 91 ? 8.209 2.765 13.009 1.00 88.62 91 VAL A N 1
ATOM 718 C CA . VAL A 1 91 ? 8.430 1.308 13.041 1.00 88.62 91 VAL A CA 1
ATOM 719 C C . VAL A 1 91 ? 9.426 0.873 14.121 1.00 88.62 91 VAL A C 1
ATOM 721 O O . VAL A 1 91 ? 9.629 -0.322 14.310 1.00 88.62 91 VAL A O 1
ATOM 724 N N . ASP A 1 92 ? 10.022 1.830 14.837 1.00 87.12 92 ASP A N 1
ATOM 725 C CA . ASP A 1 92 ? 10.967 1.569 15.932 1.00 87.12 92 ASP A CA 1
ATOM 726 C C . ASP A 1 92 ? 10.255 1.366 17.285 1.00 87.12 92 ASP A C 1
ATOM 728 O O . ASP A 1 92 ? 10.879 0.995 18.279 1.00 87.12 92 ASP A O 1
ATOM 732 N N . GLY A 1 93 ? 8.949 1.654 17.340 1.00 85.38 93 GLY A N 1
ATOM 733 C CA . GLY A 1 93 ? 8.114 1.546 18.535 1.00 85.38 93 GLY A CA 1
ATOM 734 C C . GLY A 1 93 ? 7.376 0.205 18.662 1.00 85.38 93 GLY A C 1
ATOM 735 O O . GLY A 1 93 ? 7.662 -0.748 17.938 1.00 85.38 93 GLY A O 1
ATOM 736 N N . PRO A 1 94 ? 6.397 0.116 19.582 1.00 88.62 94 PRO A N 1
ATOM 737 C CA . PRO A 1 94 ? 5.563 -1.072 19.738 1.00 88.62 94 PRO A CA 1
ATOM 738 C C . PRO A 1 94 ? 4.757 -1.372 18.466 1.00 88.62 94 PRO A C 1
ATOM 740 O O . PRO A 1 94 ? 3.977 -0.541 17.998 1.00 88.62 94 PRO A O 1
ATOM 743 N N . LEU A 1 95 ? 4.929 -2.579 17.930 1.00 91.62 95 LEU A N 1
ATOM 744 C CA . LEU A 1 95 ? 4.222 -3.067 16.747 1.00 91.62 95 LEU A CA 1
ATOM 745 C C . LEU A 1 95 ? 3.068 -3.983 17.174 1.00 91.62 95 LEU A C 1
ATOM 747 O O . LEU A 1 95 ? 3.207 -4.749 18.124 1.00 91.62 95 LEU A O 1
ATOM 751 N N . LEU A 1 96 ? 1.940 -3.917 16.464 1.00 92.88 96 LEU A N 1
ATOM 752 C CA . LEU A 1 96 ? 0.790 -4.804 16.677 1.00 92.88 96 LEU A CA 1
ATOM 753 C C . LEU A 1 96 ? 1.002 -6.163 16.006 1.00 92.88 96 LEU A C 1
ATOM 755 O O . LEU A 1 96 ? 0.693 -7.196 16.590 1.00 92.88 96 LEU A O 1
ATOM 759 N N . ALA A 1 97 ? 1.521 -6.161 14.777 1.00 91.00 97 ALA A N 1
ATOM 760 C CA . ALA A 1 97 ? 1.783 -7.375 14.015 1.00 91.00 97 ALA A CA 1
ATOM 761 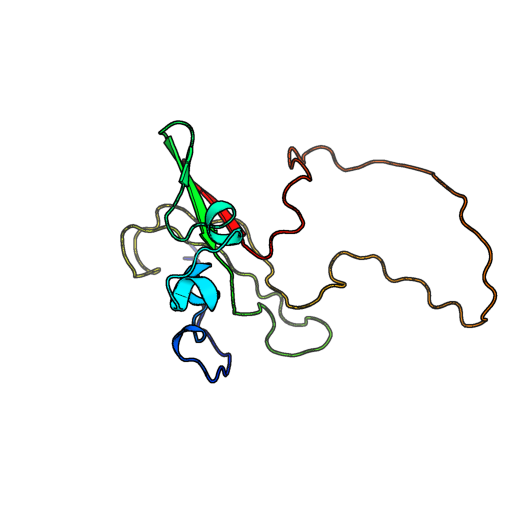C C . ALA A 1 97 ? 2.841 -7.140 12.932 1.00 91.00 97 ALA A C 1
ATOM 763 O O . ALA A 1 97 ? 3.042 -6.015 12.463 1.00 91.00 97 ALA A O 1
ATOM 764 N N . ILE A 1 98 ? 3.481 -8.228 12.508 1.00 91.62 98 ILE A N 1
ATOM 765 C CA . ILE A 1 98 ? 4.410 -8.270 11.378 1.00 91.62 98 ILE A CA 1
ATOM 766 C C . ILE A 1 98 ? 4.014 -9.462 10.504 1.00 91.62 98 ILE A C 1
ATOM 768 O O . ILE A 1 98 ? 3.817 -10.559 11.021 1.00 91.62 98 ILE A O 1
ATOM 772 N N . SER A 1 99 ? 3.881 -9.256 9.195 1.00 93.25 99 SER A N 1
ATOM 773 C CA . SER A 1 99 ? 3.558 -10.334 8.256 1.00 93.25 99 SER A CA 1
ATOM 774 C C . SER A 1 99 ? 4.750 -11.252 7.978 1.00 93.25 99 SER A C 1
ATOM 776 O O . SER A 1 99 ? 5.910 -10.908 8.226 1.00 93.25 99 SER A O 1
ATOM 778 N N . ASP A 1 100 ? 4.476 -12.366 7.305 1.00 91.25 100 ASP A N 1
ATOM 779 C CA . ASP A 1 100 ? 5.509 -13.150 6.635 1.00 91.25 100 ASP A CA 1
ATOM 780 C C . ASP A 1 100 ? 6.251 -12.344 5.560 1.00 91.25 100 ASP A C 1
ATOM 782 O O . ASP A 1 100 ? 5.807 -11.291 5.085 1.00 91.25 100 ASP A O 1
ATOM 786 N N . ASN A 1 101 ? 7.401 -12.882 5.157 1.00 90.62 101 ASN A N 1
ATOM 787 C CA . ASN A 1 101 ? 8.251 -12.301 4.132 1.00 90.62 101 ASN A CA 1
ATOM 788 C C . ASN A 1 101 ? 7.598 -12.337 2.743 1.00 90.62 101 ASN A C 1
ATOM 790 O O . ASN A 1 101 ? 7.360 -13.393 2.159 1.00 90.62 101 ASN A O 1
ATOM 794 N N . MET A 1 102 ? 7.465 -11.166 2.141 1.00 91.62 102 MET A N 1
ATOM 795 C CA . MET A 1 102 ? 6.982 -10.952 0.788 1.00 91.62 102 MET A CA 1
ATOM 796 C C . MET A 1 102 ? 8.126 -10.661 -0.183 1.00 91.62 102 MET A C 1
ATOM 798 O O . MET A 1 102 ? 9.069 -9.932 0.130 1.00 91.62 102 MET A O 1
ATOM 802 N N . PHE A 1 103 ? 8.020 -11.190 -1.401 1.00 91.38 103 PHE A N 1
ATOM 803 C CA . PHE A 1 103 ? 8.928 -10.865 -2.498 1.00 91.38 103 PHE A CA 1
ATOM 804 C C . PHE A 1 103 ? 8.173 -10.121 -3.599 1.00 91.38 103 PHE A C 1
ATOM 806 O O . PHE A 1 103 ? 7.459 -10.723 -4.395 1.00 91.38 103 PHE A O 1
ATOM 813 N N . VAL A 1 104 ? 8.323 -8.797 -3.627 1.00 92.19 104 VAL A N 1
ATOM 814 C CA . VAL A 1 104 ? 7.699 -7.919 -4.621 1.00 92.19 104 VAL A CA 1
ATOM 815 C C . VAL A 1 104 ? 8.613 -7.807 -5.837 1.00 92.19 104 VAL A C 1
ATOM 817 O O . VAL A 1 104 ? 9.760 -7.365 -5.735 1.00 92.19 104 VAL A O 1
ATOM 820 N N . HIS A 1 105 ? 8.110 -8.195 -7.004 1.00 90.81 105 HIS A N 1
ATOM 821 C CA . HIS A 1 105 ? 8.851 -8.150 -8.259 1.00 90.81 105 HIS A CA 1
ATOM 822 C C . HIS A 1 105 ? 7.927 -7.763 -9.417 1.00 90.81 105 HIS A C 1
ATOM 824 O O . HIS A 1 105 ? 6.746 -8.097 -9.432 1.00 90.81 105 HIS A O 1
ATOM 830 N N . ASN A 1 106 ? 8.489 -7.128 -10.443 1.00 89.50 106 ASN A N 1
ATOM 831 C CA . ASN A 1 106 ? 7.787 -6.864 -11.697 1.00 89.50 106 ASN A CA 1
ATOM 832 C C . ASN A 1 106 ? 8.252 -7.851 -12.780 1.00 89.50 106 ASN A C 1
ATOM 834 O O . ASN A 1 106 ? 8.934 -7.491 -13.735 1.00 89.50 106 ASN A O 1
ATOM 838 N N . ASN A 1 107 ? 7.967 -9.138 -12.571 1.00 86.00 107 ASN A N 1
ATOM 839 C CA . ASN A 1 107 ? 8.350 -10.209 -13.496 1.00 86.00 107 ASN A CA 1
ATOM 840 C C . ASN A 1 107 ? 7.194 -11.198 -13.644 1.00 86.00 107 ASN A C 1
ATOM 842 O O . ASN A 1 107 ? 6.994 -12.052 -12.784 1.00 86.00 107 ASN A O 1
ATOM 846 N N . SER A 1 108 ? 6.473 -11.113 -14.761 1.00 84.00 108 SER A N 1
ATOM 847 C CA . SER A 1 108 ? 5.329 -11.983 -15.070 1.00 84.00 108 SER A CA 1
ATOM 848 C C . SER A 1 108 ? 5.691 -13.465 -15.240 1.00 84.00 108 SER A C 1
ATOM 850 O O . SER A 1 108 ? 4.806 -14.322 -15.250 1.00 84.00 108 SER A O 1
ATOM 852 N N . LYS A 1 109 ? 6.985 -13.789 -15.378 1.00 84.69 109 LYS A N 1
ATOM 853 C CA . LYS A 1 109 ? 7.491 -15.164 -15.497 1.00 84.69 109 LYS A CA 1
ATOM 854 C C . LYS A 1 109 ? 7.878 -15.782 -14.152 1.00 84.69 109 LYS A C 1
ATOM 856 O O . LYS A 1 109 ? 8.196 -16.969 -14.127 1.00 84.69 109 LYS A O 1
ATOM 861 N N . HIS A 1 110 ? 7.890 -15.023 -13.054 1.00 81.50 110 HIS A N 1
ATOM 862 C CA . HIS A 1 110 ? 8.222 -15.577 -11.739 1.00 81.50 110 HIS A CA 1
ATOM 863 C C . HIS A 1 110 ? 7.266 -16.726 -11.375 1.00 81.50 110 HIS A C 1
ATOM 865 O O . HIS A 1 110 ? 6.078 -16.670 -11.682 1.00 81.50 110 HIS A O 1
ATOM 871 N N . GLY A 1 111 ? 7.796 -17.799 -10.785 1.00 75.12 111 GLY A N 1
ATOM 872 C CA . GLY A 1 111 ? 7.032 -19.007 -10.447 1.00 75.12 111 GLY A CA 1
ATOM 873 C C . GLY A 1 111 ? 6.695 -19.927 -11.629 1.00 75.12 111 GLY A C 1
ATOM 874 O O . GLY A 1 111 ? 6.302 -21.072 -11.410 1.00 75.12 111 GLY A O 1
ATOM 875 N N . ARG A 1 112 ? 6.894 -19.497 -12.886 1.00 78.88 112 ARG A N 1
ATOM 876 C CA . ARG A 1 112 ? 6.753 -20.385 -14.051 1.00 78.88 112 ARG A CA 1
ATOM 877 C C . ARG A 1 112 ? 8.018 -21.219 -14.223 1.00 78.88 112 ARG A C 1
ATOM 879 O O . ARG A 1 112 ? 9.127 -20.688 -14.215 1.00 78.88 112 ARG A O 1
ATOM 886 N N . ARG A 1 113 ? 7.854 -22.524 -14.450 1.00 74.94 113 ARG A N 1
ATOM 887 C CA . ARG A 1 113 ? 8.959 -23.379 -14.907 1.00 74.94 113 ARG A CA 1
ATOM 888 C C . ARG A 1 113 ? 9.435 -22.872 -16.269 1.00 74.94 113 ARG A C 1
ATOM 890 O O . ARG A 1 113 ? 8.613 -22.527 -17.121 1.00 74.94 113 ARG A O 1
ATOM 897 N N . ALA A 1 114 ? 10.749 -22.807 -16.469 1.00 72.00 114 ALA A N 1
ATOM 898 C CA . ALA A 1 114 ? 11.308 -22.431 -17.759 1.00 72.00 114 ALA A CA 1
ATOM 899 C C . ALA A 1 114 ? 10.800 -23.405 -18.834 1.00 72.00 114 ALA A C 1
ATOM 901 O O . ALA A 1 114 ? 10.902 -24.620 -18.668 1.00 72.00 114 ALA A O 1
ATOM 902 N N . LYS A 1 115 ? 10.238 -22.881 -19.931 1.00 66.31 115 LYS A N 1
ATOM 903 C CA . LYS A 1 115 ? 10.012 -23.701 -21.124 1.00 66.31 115 LYS A CA 1
ATOM 904 C C . LYS A 1 115 ? 11.381 -24.047 -21.693 1.00 66.31 115 LYS A C 1
ATOM 906 O O . LYS A 1 115 ? 12.181 -23.142 -21.931 1.00 66.31 115 LYS A O 1
ATOM 911 N N . ARG A 1 116 ? 11.641 -25.342 -21.883 1.00 65.19 116 ARG A N 1
ATOM 912 C CA . ARG A 1 116 ? 12.800 -25.817 -22.637 1.00 65.19 116 ARG A CA 1
ATOM 913 C C . ARG A 1 116 ? 12.716 -25.167 -24.019 1.00 65.19 116 ARG A C 1
ATOM 915 O O . ARG A 1 116 ? 11.697 -25.288 -24.691 1.00 65.19 116 ARG A O 1
ATOM 922 N N . LEU A 1 117 ? 13.717 -24.369 -24.368 1.00 55.22 117 LEU A N 1
ATOM 923 C CA . LEU A 1 117 ? 13.861 -23.866 -25.726 1.00 55.22 117 LEU A CA 1
ATOM 924 C C . LEU A 1 117 ? 14.448 -25.031 -26.515 1.00 55.22 117 LEU A C 1
ATOM 926 O O . LEU A 1 117 ? 15.643 -25.295 -26.406 1.00 55.22 117 LEU A O 1
ATOM 930 N N . ASP A 1 118 ? 13.596 -25.784 -27.204 1.00 53.44 118 ASP A N 1
ATOM 931 C CA . ASP A 1 118 ? 14.078 -26.798 -28.134 1.00 53.44 118 ASP A CA 1
ATOM 932 C C . ASP A 1 118 ? 14.732 -26.064 -29.321 1.00 53.44 118 ASP A C 1
ATOM 934 O O . ASP A 1 118 ? 14.096 -25.179 -29.902 1.00 53.44 118 ASP A O 1
ATOM 938 N N . PRO A 1 119 ? 16.004 -26.352 -29.661 1.00 56.84 119 PRO A N 1
ATOM 939 C CA . PRO A 1 119 ? 16.717 -25.645 -30.728 1.00 56.84 119 PRO A CA 1
ATOM 940 C C . PRO A 1 119 ? 16.157 -25.921 -32.127 1.00 56.84 119 PRO A C 1
ATOM 942 O O . PRO A 1 119 ? 16.497 -25.214 -33.070 1.00 56.84 119 PRO A O 1
ATOM 945 N N . GLU A 1 120 ? 15.313 -26.941 -32.272 1.00 54.47 120 GLU A N 1
ATOM 946 C CA . GLU A 1 120 ? 14.837 -27.418 -33.564 1.00 54.47 120 GLU A CA 1
ATOM 947 C C . GLU A 1 120 ? 13.321 -27.256 -33.640 1.00 54.47 120 GLU A C 1
ATOM 949 O O . GLU A 1 120 ? 12.557 -27.942 -32.960 1.00 54.47 120 GLU A O 1
ATOM 954 N N . GLY A 1 121 ? 12.879 -26.288 -34.443 1.00 49.66 121 GLY A N 1
ATOM 955 C CA . GLY A 1 121 ? 11.470 -25.987 -34.646 1.00 49.66 121 GLY A CA 1
ATOM 956 C C . GLY A 1 121 ? 10.728 -27.159 -35.279 1.00 49.66 121 GLY A C 1
ATOM 957 O O . GLY A 1 121 ? 10.638 -27.240 -36.496 1.00 49.66 121 GLY A O 1
ATOM 958 N N . THR A 1 122 ? 10.137 -28.024 -34.457 1.00 40.31 122 THR A N 1
ATOM 959 C CA . THR A 1 122 ? 9.122 -28.980 -34.910 1.00 40.31 122 THR A CA 1
ATOM 960 C C . THR A 1 122 ? 8.019 -29.067 -33.864 1.00 40.31 122 THR A C 1
ATOM 962 O O . THR A 1 122 ? 8.186 -29.640 -32.790 1.00 40.31 122 THR A O 1
ATOM 965 N N . GLY A 1 123 ? 6.876 -28.445 -34.153 1.00 47.59 123 GLY A N 1
ATOM 966 C CA . GLY A 1 123 ? 5.679 -28.594 -33.335 1.00 47.59 123 GLY A CA 1
ATOM 967 C C . GLY A 1 123 ? 5.078 -29.993 -33.482 1.00 47.59 123 GLY A C 1
ATOM 968 O O . GLY A 1 123 ? 4.827 -30.437 -34.596 1.00 47.59 123 GLY A O 1
ATOM 969 N N . SER A 1 124 ? 4.815 -30.664 -32.360 1.00 36.38 124 SER A N 1
ATOM 970 C CA . SER A 1 124 ? 3.775 -31.701 -32.202 1.00 36.38 124 SER A CA 1
ATOM 971 C C . SER A 1 124 ? 3.590 -31.969 -30.696 1.00 36.38 124 SER A C 1
ATOM 973 O O . SER A 1 124 ? 4.525 -32.344 -30.005 1.00 36.38 124 SER A O 1
ATOM 975 N N . SER A 1 125 ? 2.536 -31.432 -30.078 1.00 34.56 125 SER A N 1
ATOM 976 C CA . SER A 1 125 ? 1.239 -32.064 -29.746 1.00 34.56 125 SER A CA 1
ATOM 977 C C . SER A 1 125 ? 1.148 -32.511 -28.270 1.00 34.56 125 SER A C 1
ATOM 979 O O . SER A 1 125 ? 2.153 -32.911 -27.690 1.00 34.56 125 SER A O 1
ATOM 981 N N . PRO A 1 126 ? -0.028 -32.389 -27.612 1.00 45.53 126 PRO A N 1
ATOM 982 C CA . PRO A 1 126 ? -0.119 -32.254 -26.161 1.00 45.53 126 PRO A CA 1
ATOM 983 C C . PRO A 1 126 ? -0.684 -33.517 -25.505 1.00 45.53 126 PRO A C 1
ATOM 985 O O . PRO A 1 126 ? -1.897 -33.659 -25.426 1.00 45.53 126 PRO A O 1
ATOM 988 N N . LEU A 1 127 ? 0.156 -34.415 -24.987 1.00 39.47 127 LEU A N 1
ATOM 989 C CA . LEU A 1 127 ? -0.301 -35.506 -24.115 1.00 39.47 127 LEU A CA 1
ATOM 990 C C . LEU A 1 127 ? 0.796 -35.908 -23.123 1.00 39.47 127 LEU A C 1
ATOM 992 O O . LEU A 1 127 ? 1.772 -36.535 -23.510 1.00 39.47 127 LEU A O 1
ATOM 996 N N . ALA A 1 128 ? 0.608 -35.557 -21.848 1.00 32.56 128 ALA A N 1
ATOM 997 C CA . ALA A 1 128 ? 0.960 -36.390 -20.692 1.00 32.56 128 ALA A CA 1
ATOM 998 C C . ALA A 1 128 ? 0.535 -35.673 -19.401 1.00 32.56 128 ALA A C 1
ATOM 1000 O O . ALA A 1 128 ? 1.292 -34.923 -18.783 1.00 32.56 128 ALA A O 1
ATOM 1001 N N . ILE A 1 129 ? -0.709 -35.924 -18.992 1.00 44.16 129 ILE A N 1
ATOM 1002 C CA . ILE A 1 129 ? -1.114 -35.825 -17.592 1.00 44.16 129 ILE A CA 1
ATOM 1003 C C . ILE A 1 129 ? -0.347 -36.922 -16.843 1.00 44.16 129 ILE A C 1
ATOM 1005 O O . ILE A 1 129 ? -0.550 -38.102 -17.103 1.00 44.16 129 ILE A O 1
ATOM 1009 N N . SER A 1 130 ? 0.524 -36.544 -15.911 1.00 34.38 130 SER A N 1
ATOM 1010 C CA . SER A 1 130 ? 0.877 -37.399 -14.774 1.00 34.38 130 SER A CA 1
ATOM 1011 C C . SER A 1 130 ? 1.099 -36.503 -13.558 1.00 34.38 130 SER A C 1
ATOM 1013 O O . SER A 1 130 ? 2.020 -35.689 -13.498 1.00 34.38 130 SER A O 1
ATOM 1015 N N . GLY A 1 131 ? 0.140 -36.568 -12.637 1.00 37.56 131 GLY A N 1
ATOM 1016 C CA . GLY A 1 131 ? 0.201 -35.894 -11.351 1.00 37.56 131 GLY A CA 1
ATOM 1017 C C . GLY A 1 131 ? 1.086 -36.657 -10.372 1.00 37.56 131 GLY A C 1
ATOM 1018 O O . GLY A 1 131 ? 1.136 -37.881 -10.419 1.00 37.56 131 GLY A O 1
ATOM 1019 N N . HIS A 1 132 ? 1.751 -35.915 -9.484 1.00 34.72 132 HIS A N 1
ATOM 1020 C CA . HIS A 1 132 ? 2.057 -36.317 -8.106 1.00 34.72 132 HIS A CA 1
ATOM 1021 C C . HIS A 1 132 ? 2.637 -35.122 -7.310 1.00 34.72 132 HIS A C 1
ATOM 1023 O O . HIS A 1 132 ? 3.050 -34.131 -7.915 1.00 34.72 132 HIS A O 1
ATOM 1029 N N . PRO A 1 133 ? 2.601 -35.157 -5.966 1.00 38.22 133 PRO A N 1
ATOM 1030 C CA . PRO A 1 133 ? 1.570 -34.536 -5.141 1.00 38.22 133 PRO A CA 1
ATOM 1031 C C . PRO A 1 133 ? 1.976 -33.151 -4.607 1.00 38.22 133 PRO A C 1
ATOM 1033 O O . PRO A 1 133 ? 3.143 -32.878 -4.335 1.00 38.22 133 PRO A O 1
ATOM 1036 N N . LEU A 1 134 ? 0.977 -32.282 -4.436 1.00 38.72 134 LEU A N 1
ATOM 1037 C CA . LEU A 1 134 ? 1.112 -31.020 -3.713 1.00 38.72 134 LEU A CA 1
ATOM 1038 C C . LEU A 1 134 ? 1.410 -31.312 -2.235 1.00 38.72 134 LEU A C 1
ATOM 1040 O O . LEU A 1 134 ? 0.794 -32.196 -1.641 1.00 38.72 134 LEU A O 1
ATOM 1044 N N . ALA A 1 135 ? 2.352 -30.566 -1.660 1.00 36.91 135 ALA A N 1
ATOM 1045 C CA . ALA A 1 135 ? 2.607 -30.566 -0.2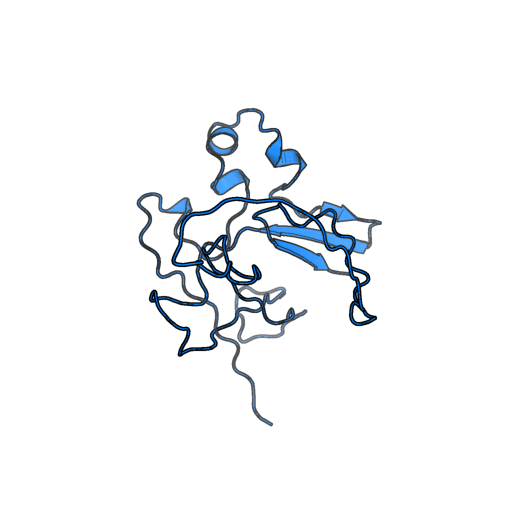25 1.00 36.91 135 ALA A CA 1
ATOM 1046 C C . ALA A 1 135 ? 1.309 -30.224 0.542 1.00 36.91 135 ALA A C 1
ATOM 1048 O O . ALA A 1 135 ? 0.598 -29.300 0.130 1.00 36.91 135 ALA A O 1
ATOM 1049 N N . PRO A 1 136 ? 0.978 -30.941 1.630 1.00 43.34 136 PRO A N 1
ATOM 1050 C CA . PRO A 1 136 ? -0.270 -30.743 2.343 1.00 43.34 136 PRO A CA 1
ATOM 1051 C C . PRO A 1 136 ? -0.075 -29.666 3.414 1.00 43.34 136 PRO A C 1
ATOM 1053 O O . PRO A 1 136 ? 0.279 -30.009 4.531 1.00 43.34 136 PRO A O 1
ATOM 1056 N N . ASP A 1 137 ? -0.260 -28.384 3.074 1.00 35.91 137 ASP A N 1
ATOM 1057 C CA . ASP A 1 137 ? -0.726 -27.380 4.061 1.00 35.91 137 ASP A CA 1
ATOM 1058 C C . ASP A 1 137 ? -1.229 -26.045 3.467 1.00 35.91 137 ASP A C 1
ATOM 1060 O O . ASP A 1 137 ? -1.177 -24.989 4.088 1.00 35.91 137 ASP A O 1
ATOM 1064 N N . SER A 1 138 ? -1.700 -26.038 2.220 1.00 35.69 138 SER A N 1
ATOM 1065 C CA . SER A 1 138 ? -2.230 -24.817 1.609 1.00 35.69 138 SER A CA 1
ATOM 1066 C C . SER A 1 138 ? -3.751 -24.873 1.570 1.00 35.69 138 SER A C 1
ATOM 1068 O O . SER A 1 138 ? -4.333 -25.299 0.575 1.00 35.69 138 SER A O 1
ATOM 1070 N N . THR A 1 139 ? -4.400 -24.349 2.607 1.00 38.22 139 THR A N 1
ATOM 1071 C CA . THR A 1 139 ? -5.808 -23.904 2.573 1.00 38.22 139 THR A CA 1
ATOM 1072 C C . THR A 1 139 ? -6.016 -22.655 1.695 1.00 38.22 139 THR A C 1
ATOM 1074 O O . THR A 1 139 ? -7.042 -21.986 1.778 1.00 38.22 139 THR A O 1
ATOM 1077 N N . TYR A 1 140 ? -5.059 -22.314 0.824 1.00 42.19 140 TYR A N 1
ATOM 1078 C CA . TYR A 1 140 ? -5.166 -21.186 -0.090 1.00 42.19 140 TYR A CA 1
ATOM 1079 C C . TYR A 1 140 ? -6.107 -21.511 -1.258 1.00 42.19 140 TYR A C 1
ATOM 1081 O O . TYR A 1 140 ? -5.711 -22.108 -2.262 1.00 42.19 140 TYR A O 1
ATOM 1089 N N . ASP A 1 141 ? -7.362 -21.083 -1.134 1.00 35.50 141 ASP A N 1
ATOM 1090 C CA . ASP A 1 141 ? -8.331 -21.094 -2.225 1.00 35.50 141 ASP A CA 1
ATOM 1091 C C . ASP A 1 141 ? -7.808 -20.247 -3.397 1.00 35.50 141 ASP A C 1
ATOM 1093 O O . ASP A 1 141 ? -7.752 -19.015 -3.346 1.00 35.50 141 ASP A O 1
ATOM 1097 N N . GLY A 1 142 ? -7.436 -20.919 -4.490 1.00 35.75 142 GLY A N 1
ATOM 1098 C CA . GLY A 1 142 ? -6.845 -20.356 -5.712 1.00 35.75 142 GLY A CA 1
ATOM 1099 C C . GLY A 1 142 ? -7.729 -19.389 -6.517 1.00 35.75 142 GLY A C 1
ATOM 1100 O O . GLY A 1 142 ? -7.541 -19.255 -7.724 1.00 35.75 142 GLY A O 1
ATOM 1101 N N . ARG A 1 143 ? -8.689 -18.701 -5.890 1.00 37.19 143 ARG A N 1
ATOM 1102 C CA . ARG A 1 143 ? -9.564 -17.703 -6.527 1.00 37.19 143 ARG A CA 1
ATOM 1103 C C . ARG A 1 143 ? -8.981 -16.282 -6.561 1.00 37.19 143 ARG A C 1
ATOM 1105 O O . ARG A 1 143 ? -9.508 -15.448 -7.286 1.00 37.19 143 ARG A O 1
ATOM 1112 N N . PHE A 1 144 ? -7.884 -15.996 -5.851 1.00 41.84 144 PHE A N 1
ATOM 1113 C CA . PHE A 1 144 ? -7.331 -14.631 -5.724 1.00 41.84 144 PHE A CA 1
ATOM 1114 C C . PHE A 1 144 ? -6.076 -14.330 -6.571 1.00 41.84 144 PHE A C 1
ATOM 1116 O O . PHE A 1 144 ? -5.580 -13.204 -6.548 1.00 41.84 144 PHE A O 1
ATOM 1123 N N . GLN A 1 145 ? -5.563 -15.286 -7.354 1.00 40.84 145 GLN A N 1
ATOM 1124 C CA . GLN A 1 145 ? -4.221 -15.201 -7.963 1.00 40.84 145 GLN A CA 1
ATOM 1125 C C . GLN A 1 145 ? -4.011 -14.167 -9.088 1.00 40.84 145 GLN A C 1
ATOM 1127 O O . GLN A 1 145 ? -2.886 -14.035 -9.561 1.00 40.84 145 GLN A O 1
ATOM 1132 N N . ASN A 1 146 ? -5.023 -13.402 -9.504 1.00 47.78 146 ASN A N 1
ATOM 1133 C CA . ASN A 1 146 ? -4.860 -12.404 -10.575 1.00 47.78 146 ASN A CA 1
ATOM 1134 C C . ASN A 1 146 ? -5.000 -10.947 -10.118 1.00 47.78 146 ASN A C 1
ATOM 1136 O O . ASN A 1 146 ? -4.931 -10.049 -10.957 1.00 47.78 146 ASN A O 1
ATOM 1140 N N . SER A 1 147 ? -5.171 -10.681 -8.818 1.00 55.28 147 SER A N 1
ATOM 1141 C CA . SER A 1 147 ? -5.186 -9.296 -8.347 1.00 55.28 147 SER A CA 1
ATOM 1142 C C . SER A 1 147 ? -3.753 -8.775 -8.183 1.00 55.28 147 SER A C 1
ATOM 1144 O O . SER A 1 147 ? -2.968 -9.381 -7.455 1.00 55.28 147 SER A O 1
ATOM 1146 N N . PRO A 1 148 ? -3.385 -7.634 -8.798 1.00 64.94 148 PRO A N 1
ATOM 1147 C CA . PRO A 1 148 ? -2.095 -6.988 -8.552 1.00 64.94 148 PRO A CA 1
ATOM 1148 C C . PRO A 1 148 ? -2.022 -6.324 -7.163 1.00 64.94 148 PRO A C 1
ATOM 1150 O O . PRO A 1 148 ? -1.030 -5.657 -6.864 1.00 64.94 148 PRO A O 1
ATOM 1153 N N . PHE A 1 149 ? -3.071 -6.456 -6.344 1.00 76.88 149 PHE A N 1
ATOM 1154 C CA . PHE A 1 149 ? -3.159 -5.907 -4.999 1.00 76.88 149 PHE A CA 1
ATOM 1155 C C . PHE A 1 149 ? -2.905 -6.984 -3.945 1.00 76.88 149 PHE A C 1
ATOM 1157 O O . PHE A 1 149 ? -3.463 -8.080 -3.979 1.00 76.88 149 PHE A O 1
ATOM 1164 N N . LEU A 1 150 ? -2.095 -6.621 -2.961 1.00 80.94 150 LEU A N 1
ATOM 1165 C CA . LEU A 1 150 ? -1.938 -7.324 -1.705 1.00 80.94 150 LEU A CA 1
ATOM 1166 C C . LEU A 1 150 ? -3.236 -7.220 -0.897 1.00 80.94 150 LEU A C 1
ATOM 1168 O O . LEU A 1 150 ? -3.699 -6.116 -0.611 1.00 80.94 150 LEU A O 1
ATOM 1172 N N . SER A 1 151 ? -3.791 -8.374 -0.526 1.00 80.31 151 SER A N 1
ATOM 1173 C CA . SER A 1 151 ? -4.885 -8.495 0.439 1.00 80.31 151 SER A CA 1
ATOM 1174 C C . SER A 1 151 ? -4.321 -8.876 1.805 1.00 80.31 151 SER A C 1
ATOM 1176 O O . SER A 1 151 ? -3.745 -9.954 1.935 1.00 80.31 151 SER A O 1
ATOM 1178 N N . LEU A 1 152 ? -4.487 -8.015 2.807 1.00 83.81 152 LEU A N 1
ATOM 1179 C CA . LEU A 1 152 ? -4.058 -8.274 4.189 1.00 83.81 152 LEU A CA 1
ATOM 1180 C C . LEU A 1 152 ? -5.274 -8.491 5.073 1.00 83.81 152 LEU A C 1
ATOM 1182 O O . LEU A 1 152 ? -6.213 -7.711 4.969 1.00 83.81 152 LEU A O 1
ATOM 1186 N N . TYR A 1 153 ? -5.224 -9.497 5.942 1.00 83.19 153 TYR A N 1
ATOM 118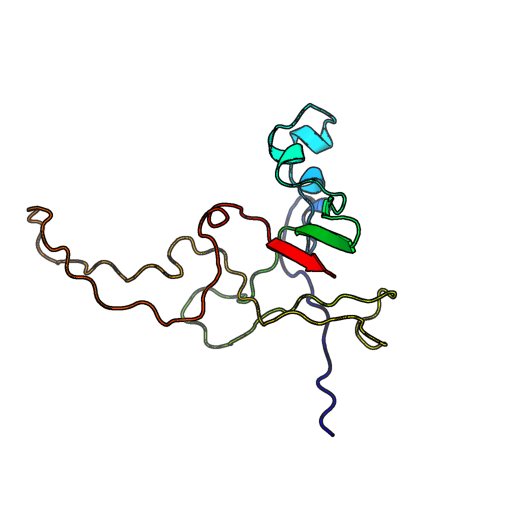7 C CA . TYR A 1 153 ? -6.279 -9.810 6.901 1.00 83.19 153 TYR A CA 1
ATOM 1188 C C . TYR A 1 153 ? -5.755 -9.593 8.319 1.00 83.19 153 TYR A C 1
ATOM 1190 O O . TYR A 1 153 ? -4.731 -10.166 8.688 1.00 83.19 153 TYR A O 1
ATOM 1198 N N . LEU A 1 154 ? -6.451 -8.764 9.090 1.00 84.62 154 LEU A N 1
ATOM 1199 C CA . LEU A 1 154 ? -6.207 -8.555 10.516 1.00 84.62 154 LEU A CA 1
ATOM 1200 C C . LEU A 1 154 ? -7.422 -9.058 11.296 1.00 84.62 154 LEU A C 1
ATOM 1202 O O . LEU A 1 154 ? -8.540 -8.789 10.864 1.00 84.62 154 LEU A O 1
ATOM 1206 N N . HIS A 1 155 ? -7.189 -9.771 12.396 1.00 77.75 155 HIS A N 1
ATOM 1207 C CA . HIS A 1 155 ? -8.191 -10.207 13.373 1.00 77.75 155 HIS A CA 1
ATOM 1208 C C . HIS A 1 155 ? -7.978 -9.457 14.688 1.00 77.75 155 HIS A C 1
ATOM 1210 O O . HIS A 1 155 ? -6.789 -9.236 15.023 1.00 77.75 155 HIS A O 1
#